Protein AF-A0A564ZS14-F1 (afdb_monomer)

pLDDT: mean 78.29, std 15.33, range [37.0, 96.56]

InterPro domains:
  IPR008780 Plasmodium vivax Vir [PF05795] (15-93)

Solvent-accessible surface area (backbone atoms only — not comparable to full-atom values): 5856 Å² total; per-residue (Å²): 133,85,81,79,79,76,85,72,78,86,74,64,70,87,41,69,66,46,52,50,56,50,61,75,69,54,81,80,69,85,81,54,63,64,60,53,51,52,51,52,51,57,45,37,76,76,35,74,64,48,55,57,49,50,54,52,48,54,53,48,52,52,50,50,60,74,64,60,54,94,92,47,72,61,52,59,51,48,53,50,53,50,52,50,51,52,52,53,56,52,62,74,76,108

Foldseek 3Di:
DDDDPPPDPDDDCVDPVNVVVVVVPDDDDPDPPVVVVVVLVVVCVVAVVSVVLVVVLVVLVVVLVVPDDPPDPCSVVSVVVSVVVSVVSVVVRD

Secondary structure (DSSP, 8-state):
------------TTSHHHHHHHHTTS---S--HHHHHHHHHHHHHH-THHHHHHHHHHHHHHHHHHT--TT-THHHHHHHHHHHHHHHHHHHT-

Radius of gyration: 18.68 Å; Cα contacts (8 Å, |Δi|>4): 20; chains: 1; bounding box: 33×29×67 Å

Mean predicted aligned error: 11.29 Å

Structure (mmCIF, N/CA/C/O backbone):
data_AF-A0A564ZS14-F1
#
_entry.id   AF-A0A564ZS14-F1
#
loop_
_atom_site.group_PDB
_atom_site.id
_atom_site.type_symbol
_atom_site.label_atom_id
_atom_site.label_alt_id
_atom_site.label_comp_id
_atom_site.label_asym_id
_atom_site.label_entity_id
_atom_site.label_seq_id
_atom_site.pdbx_PDB_ins_code
_atom_site.Cartn_x
_atom_site.Cartn_y
_atom_site.Cartn_z
_atom_site.occupancy
_atom_site.B_iso_or_equiv
_atom_site.auth_seq_id
_atom_site.auth_comp_id
_atom_site.auth_asym_id
_atom_site.auth_atom_id
_atom_site.pdbx_PDB_model_num
ATOM 1 N N . MET A 1 1 ? -2.635 5.754 -51.127 1.00 37.00 1 MET A N 1
ATOM 2 C CA . MET A 1 1 ? -2.872 6.857 -50.175 1.00 37.00 1 MET A CA 1
ATOM 3 C C . MET A 1 1 ? -2.735 6.253 -48.789 1.00 37.00 1 MET A C 1
ATOM 5 O O . MET A 1 1 ? -3.637 5.555 -48.350 1.00 37.00 1 MET A O 1
ATOM 9 N N . GLU A 1 2 ? -1.547 6.362 -48.192 1.00 43.72 2 GLU A N 1
ATOM 10 C CA . GLU A 1 2 ? -1.264 5.806 -46.864 1.00 43.72 2 GLU A CA 1
ATOM 11 C C . GLU A 1 2 ? -1.942 6.669 -45.798 1.00 43.72 2 GLU A C 1
ATOM 13 O O . GLU A 1 2 ? -1.738 7.881 -45.744 1.00 43.72 2 GLU A O 1
ATOM 18 N N . ALA A 1 3 ? -2.786 6.050 -44.976 1.00 39.53 3 ALA A N 1
ATOM 19 C CA . ALA A 1 3 ? -3.405 6.706 -43.837 1.00 39.53 3 ALA A CA 1
ATOM 20 C C . ALA A 1 3 ? -2.481 6.558 -42.622 1.00 39.53 3 ALA A C 1
ATOM 22 O O . ALA A 1 3 ? -2.467 5.522 -41.958 1.00 39.53 3 ALA A O 1
ATOM 23 N N . THR A 1 4 ? -1.707 7.597 -42.318 1.00 44.44 4 THR A N 1
ATOM 24 C CA . THR A 1 4 ? -0.971 7.682 -41.054 1.00 44.44 4 THR A CA 1
ATOM 25 C C . THR A 1 4 ? -1.971 7.986 -39.942 1.00 44.44 4 THR A C 1
ATOM 27 O O . THR A 1 4 ? -2.3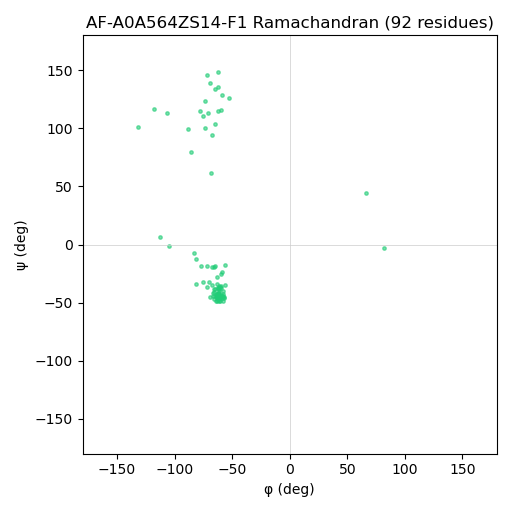93 9.130 -39.772 1.00 44.44 4 THR A O 1
ATOM 30 N N . ILE A 1 5 ? -2.376 6.967 -39.180 1.00 55.28 5 ILE A N 1
ATOM 31 C CA . ILE A 1 5 ? -3.136 7.165 -37.940 1.00 55.28 5 ILE A CA 1
ATOM 32 C C . ILE A 1 5 ? -2.189 7.850 -36.947 1.00 55.28 5 ILE A C 1
ATOM 34 O O . ILE A 1 5 ? -1.401 7.201 -36.261 1.00 55.28 5 ILE A O 1
ATOM 38 N N . LYS A 1 6 ? -2.231 9.186 -36.889 1.00 49.19 6 LYS A N 1
ATOM 39 C CA . LYS A 1 6 ? -1.667 9.944 -35.770 1.00 49.19 6 LYS A CA 1
ATOM 40 C C . LYS A 1 6 ? -2.486 9.575 -34.537 1.00 49.19 6 LYS A C 1
ATOM 42 O O . LYS A 1 6 ? -3.632 9.990 -34.406 1.00 49.19 6 LYS A O 1
ATOM 47 N N . GLY A 1 7 ? -1.910 8.738 -33.679 1.00 53.62 7 GLY A N 1
ATOM 48 C CA . GLY A 1 7 ? -2.511 8.251 -32.439 1.00 53.62 7 GLY A CA 1
ATOM 49 C C . GLY A 1 7 ? -2.670 9.340 -31.378 1.00 53.62 7 GLY A C 1
ATOM 50 O O . GLY A 1 7 ? -2.092 9.238 -30.300 1.00 53.62 7 GLY A O 1
ATOM 51 N N . GLU A 1 8 ? -3.453 10.377 -31.656 1.00 58.44 8 GLU A N 1
ATOM 52 C CA . GLU A 1 8 ? -3.957 11.261 -30.612 1.00 58.44 8 GLU A CA 1
ATOM 53 C C . GLU A 1 8 ? -5.086 10.534 -29.877 1.00 58.44 8 GLU A C 1
ATOM 55 O O . GLU A 1 8 ? -6.157 10.267 -30.423 1.00 58.44 8 GLU A O 1
ATOM 60 N N . ARG A 1 9 ? -4.830 10.152 -28.620 1.00 58.25 9 ARG A N 1
ATOM 61 C CA . ARG A 1 9 ? -5.874 9.618 -27.741 1.00 58.25 9 ARG A CA 1
ATOM 62 C C . ARG A 1 9 ? -6.931 10.700 -27.526 1.00 58.25 9 ARG A C 1
ATOM 64 O O . ARG A 1 9 ? -6.660 11.713 -26.881 1.00 58.25 9 ARG A O 1
ATOM 71 N N . ILE A 1 10 ? -8.146 10.457 -28.014 1.00 64.00 10 ILE A N 1
ATOM 72 C CA . ILE A 1 10 ? -9.310 11.291 -27.703 1.00 64.00 10 ILE A CA 1
ATOM 73 C C . ILE A 1 10 ? -9.511 11.264 -26.184 1.00 64.00 10 ILE A C 1
ATOM 75 O O . ILE A 1 10 ? -9.771 10.213 -25.599 1.00 64.00 10 ILE A O 1
ATOM 79 N N . THR A 1 11 ? -9.359 12.422 -25.541 1.00 58.59 11 THR A N 1
ATOM 80 C CA . THR A 1 11 ? -9.490 12.566 -24.088 1.00 58.59 11 THR A CA 1
ATOM 81 C C . THR A 1 11 ? -10.805 13.270 -23.770 1.00 58.59 11 THR A C 1
ATOM 83 O O . THR A 1 11 ? -11.004 14.436 -24.102 1.00 58.59 11 THR A O 1
ATOM 86 N N . PHE A 1 12 ? -11.736 12.560 -23.133 1.00 63.38 12 PHE A N 1
ATOM 87 C CA . PHE A 1 12 ? -13.058 13.090 -22.789 1.00 63.38 12 PHE A CA 1
ATOM 88 C C . PHE A 1 12 ? -13.034 13.835 -21.447 1.00 63.38 12 PHE A C 1
ATOM 90 O O . PHE A 1 12 ? -13.427 13.288 -20.417 1.00 63.38 12 PHE A O 1
ATOM 97 N N . TYR A 1 13 ? -12.567 15.084 -21.436 1.00 59.47 13 TYR A N 1
ATOM 98 C CA . TYR A 1 13 ? -12.353 15.880 -20.212 1.00 59.47 13 TYR A CA 1
ATOM 99 C C . TYR A 1 13 ? -13.584 16.050 -19.299 1.00 59.47 13 TYR A C 1
ATOM 101 O O . TYR A 1 13 ? -13.435 16.386 -18.125 1.00 59.47 13 TYR A O 1
ATOM 109 N N . PHE A 1 14 ? -14.797 15.813 -19.807 1.00 65.25 14 PHE A N 1
ATOM 110 C CA . PHE A 1 14 ? -16.029 15.864 -19.016 1.00 65.25 14 PHE A CA 1
ATOM 111 C C . PHE A 1 14 ? -16.252 14.626 -18.132 1.00 65.25 14 PHE A C 1
ATOM 113 O O . PHE A 1 14 ? -17.038 14.695 -17.188 1.00 65.25 14 PHE A O 1
ATOM 120 N N . LEU A 1 15 ? -15.577 13.505 -18.410 1.00 61.53 15 LEU A N 1
ATOM 121 C CA . LEU A 1 15 ? -15.694 12.291 -17.606 1.00 61.53 15 LEU A CA 1
ATOM 122 C C . LEU A 1 15 ? -15.051 12.490 -16.228 1.00 61.53 15 LEU A C 1
ATOM 124 O O . LEU A 1 15 ? -13.960 13.051 -16.105 1.00 61.53 15 LEU A O 1
ATOM 128 N N . SER A 1 16 ? -15.713 11.982 -15.186 1.00 58.19 16 SER A N 1
ATOM 129 C CA . SER A 1 16 ? -15.227 12.028 -13.798 1.00 58.19 16 SER A CA 1
ATOM 130 C C . SER A 1 16 ? -13.842 11.395 -13.641 1.00 58.19 16 SER A C 1
ATOM 132 O O . SER A 1 16 ? -13.017 11.910 -12.890 1.00 58.19 16 SER A O 1
ATOM 134 N N . SER A 1 17 ? -13.553 10.345 -14.411 1.00 55.16 17 SER A N 1
ATOM 135 C CA . SER A 1 17 ? -12.243 9.692 -14.461 1.00 55.16 17 SER A CA 1
ATOM 136 C C . SER A 1 17 ? -11.125 10.626 -14.929 1.00 55.16 17 SER A C 1
ATOM 138 O O . SER A 1 17 ? -10.042 10.589 -14.359 1.00 55.16 17 SER A O 1
ATOM 140 N N . ASN A 1 18 ? -11.384 11.513 -15.896 1.00 60.72 18 ASN A N 1
ATOM 141 C CA . ASN A 1 18 ? -10.391 12.485 -16.368 1.00 60.72 18 ASN A CA 1
ATOM 142 C C . ASN A 1 18 ? -10.191 13.642 -15.385 1.00 60.72 18 ASN A C 1
ATOM 144 O O . ASN A 1 18 ? -9.078 14.147 -15.261 1.00 60.72 18 ASN A O 1
ATOM 148 N N . LYS A 1 19 ? -11.235 14.044 -14.646 1.00 67.12 19 LYS A N 1
ATOM 149 C CA . LYS A 1 19 ? -11.080 15.005 -13.540 1.00 67.12 19 LYS A CA 1
ATOM 150 C C . LYS A 1 19 ? -10.196 14.432 -12.433 1.00 67.12 19 LYS A C 1
ATOM 152 O O . LYS A 1 19 ? -9.330 15.135 -11.925 1.00 67.12 19 LYS A O 1
ATOM 157 N N . PHE A 1 20 ? -10.394 13.158 -12.101 1.00 68.00 20 PHE A N 1
ATOM 158 C CA . PHE A 1 20 ? -9.601 12.472 -11.087 1.00 68.00 20 PHE A CA 1
ATOM 159 C C . PHE A 1 20 ? -8.155 12.235 -11.546 1.00 68.00 20 PHE A C 1
ATOM 161 O O . PHE A 1 20 ? -7.227 12.555 -10.816 1.00 68.00 20 PHE A O 1
ATOM 168 N N . ASP A 1 21 ? -7.946 11.767 -12.780 1.00 68.25 21 ASP A N 1
ATOM 169 C CA . ASP A 1 21 ? -6.609 11.590 -13.368 1.00 68.25 21 ASP A CA 1
ATOM 170 C C . ASP A 1 21 ? -5.828 12.910 -13.463 1.00 68.25 21 ASP A C 1
ATOM 172 O O . ASP A 1 21 ? -4.626 12.933 -13.210 1.00 68.25 21 ASP A O 1
ATOM 176 N N . LYS A 1 22 ? -6.509 14.025 -13.763 1.00 71.38 22 LYS A N 1
ATOM 177 C CA . LYS A 1 22 ? -5.901 15.358 -13.714 1.00 71.38 22 LYS A CA 1
ATOM 178 C C . LYS A 1 22 ? -5.478 15.726 -12.291 1.00 71.38 22 LYS A C 1
ATOM 180 O O . LYS A 1 22 ? -4.330 16.108 -12.108 1.00 71.38 22 LYS A O 1
ATOM 185 N N . ALA A 1 23 ? -6.359 15.551 -11.304 1.00 71.12 23 ALA A N 1
ATOM 186 C CA . ALA A 1 23 ? -6.053 15.837 -9.901 1.00 71.12 23 ALA A CA 1
ATOM 187 C C . ALA A 1 23 ? -4.874 14.998 -9.370 1.00 71.12 23 ALA A C 1
ATOM 189 O O . ALA A 1 23 ? -4.045 15.502 -8.623 1.00 71.12 23 ALA A O 1
ATOM 190 N N . LEU A 1 24 ? -4.742 13.739 -9.804 1.00 69.81 24 LEU A N 1
ATOM 191 C CA . LEU A 1 24 ? -3.606 12.875 -9.451 1.00 69.81 24 LEU A CA 1
ATOM 192 C C . LEU A 1 24 ? -2.255 13.356 -10.011 1.00 69.81 24 LEU A C 1
ATOM 194 O O . LEU A 1 24 ? -1.214 12.902 -9.543 1.00 69.81 24 LEU A O 1
ATOM 198 N N . LYS A 1 25 ? -2.264 14.219 -11.033 1.00 77.88 25 LYS A N 1
ATOM 199 C CA . LYS A 1 25 ? -1.069 14.739 -11.719 1.00 77.88 25 LYS A CA 1
ATOM 200 C C . LYS A 1 25 ? -0.740 16.184 -11.343 1.00 77.88 25 LYS A C 1
ATOM 202 O O . LYS A 1 25 ? 0.216 16.731 -11.886 1.00 77.88 25 LYS A O 1
ATOM 207 N N . GLU A 1 26 ? -1.543 16.815 -10.491 1.00 81.19 26 GLU A N 1
ATOM 208 C CA . GLU A 1 26 ? -1.294 18.179 -10.028 1.00 81.19 26 GLU A CA 1
ATOM 209 C C . GLU A 1 26 ? -0.101 18.218 -9.063 1.00 81.19 26 GLU A C 1
ATOM 211 O O . GLU A 1 26 ? 0.134 17.281 -8.297 1.00 81.19 26 GLU A O 1
ATOM 216 N N . ASP A 1 27 ? 0.668 19.309 -9.115 1.00 71.38 27 ASP A N 1
ATOM 217 C CA . ASP A 1 27 ? 1.790 19.518 -8.202 1.00 71.38 27 ASP A CA 1
ATOM 218 C C . ASP A 1 27 ? 1.294 19.607 -6.755 1.00 71.38 27 ASP A C 1
ATOM 220 O O . ASP A 1 27 ? 0.323 20.302 -6.438 1.00 71.38 27 ASP A O 1
ATOM 224 N N . VAL A 1 28 ? 1.998 18.923 -5.854 1.00 66.44 28 VAL A N 1
ATOM 225 C CA . VAL A 1 28 ? 1.670 18.930 -4.429 1.00 66.44 28 VAL A CA 1
ATOM 226 C C . VAL A 1 28 ? 2.008 20.305 -3.846 1.00 66.44 28 VAL A C 1
ATOM 228 O O . VAL A 1 28 ? 3.177 20.677 -3.741 1.00 66.44 28 VAL A O 1
ATOM 231 N N . GLN A 1 29 ? 0.985 21.059 -3.436 1.00 64.69 29 GLN A N 1
ATOM 232 C CA . GLN A 1 29 ? 1.156 22.252 -2.601 1.00 64.69 29 GLN A CA 1
ATOM 233 C C . GLN A 1 29 ? 1.705 21.820 -1.226 1.00 64.69 29 GLN A C 1
ATOM 235 O O . GLN A 1 29 ? 1.263 20.822 -0.654 1.00 64.69 29 GLN A O 1
ATOM 240 N N . ASN A 1 30 ? 2.721 22.527 -0.731 1.00 64.19 30 ASN A N 1
ATOM 241 C CA . ASN A 1 30 ? 3.564 22.084 0.386 1.00 64.19 30 ASN A CA 1
ATOM 242 C C . ASN A 1 30 ? 2.788 21.887 1.719 1.00 64.19 30 ASN A C 1
ATOM 244 O O . ASN A 1 30 ? 1.843 22.616 1.997 1.00 64.19 30 ASN A O 1
ATOM 248 N N . ASP A 1 31 ? 3.251 2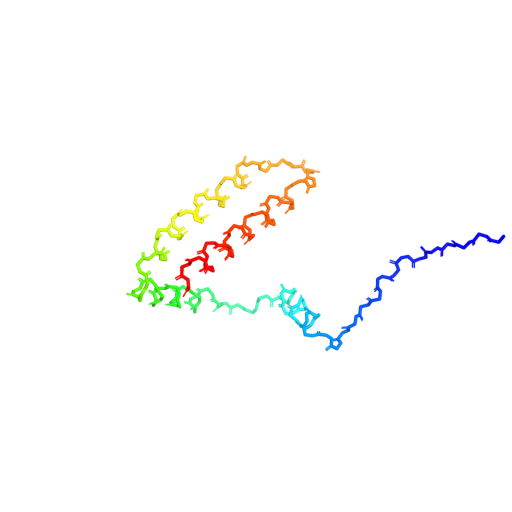0.926 2.537 1.00 57.88 31 ASP A N 1
ATOM 249 C CA . ASP A 1 31 ? 2.729 20.460 3.852 1.00 57.88 31 ASP A CA 1
ATOM 250 C C . ASP A 1 31 ? 1.354 19.750 3.887 1.00 57.88 31 ASP A C 1
ATOM 252 O O . ASP A 1 31 ? 0.540 19.944 4.786 1.00 57.88 31 ASP A O 1
ATOM 256 N N . MET A 1 32 ? 1.092 18.822 2.961 1.00 59.00 32 MET A N 1
ATOM 257 C CA . MET A 1 32 ? 0.014 17.837 3.185 1.00 59.00 32 MET A CA 1
ATOM 258 C C . MET A 1 32 ? 0.440 16.654 4.071 1.00 59.00 32 MET A C 1
ATOM 260 O O . MET A 1 32 ? -0.407 15.881 4.520 1.00 59.00 32 MET A O 1
ATOM 264 N N . TYR A 1 33 ? 1.739 16.481 4.332 1.00 58.88 33 TYR A N 1
ATOM 265 C CA . TYR A 1 33 ? 2.261 15.305 5.036 1.00 58.88 33 TYR A CA 1
ATOM 266 C C . TYR A 1 33 ? 1.707 15.172 6.458 1.00 58.88 33 TYR A C 1
ATOM 268 O O . TYR A 1 33 ? 1.339 14.072 6.874 1.00 58.88 33 TYR A O 1
ATOM 276 N N . SER A 1 34 ? 1.611 16.288 7.184 1.00 65.00 34 SER A N 1
ATOM 277 C CA . SER A 1 34 ? 1.094 16.324 8.554 1.00 65.00 34 SER A CA 1
ATOM 278 C C . SER A 1 34 ? -0.391 15.940 8.619 1.00 65.00 34 SER A C 1
ATOM 280 O O . SER A 1 34 ? -0.785 15.106 9.437 1.00 65.00 34 SER A O 1
ATOM 282 N N . ALA A 1 35 ? -1.208 16.464 7.701 1.00 71.62 35 ALA A N 1
ATOM 283 C CA . ALA A 1 35 ? -2.630 16.144 7.597 1.00 71.62 35 ALA A CA 1
ATOM 284 C C . ALA A 1 35 ? -2.873 14.658 7.273 1.00 71.62 35 ALA A C 1
ATOM 286 O O . ALA A 1 35 ? -3.703 14.013 7.918 1.00 71.62 35 ALA A O 1
ATOM 287 N N . TYR A 1 36 ? -2.113 14.091 6.328 1.00 67.81 36 TYR A N 1
ATOM 288 C CA . TYR A 1 36 ? -2.196 12.663 5.999 1.00 67.81 36 TYR A CA 1
ATOM 289 C C . TYR A 1 36 ? -1.792 11.777 7.175 1.00 67.81 36 TYR A C 1
ATOM 291 O O . TYR A 1 36 ? -2.477 10.797 7.473 1.00 67.81 36 TYR A O 1
ATOM 299 N N . TYR A 1 37 ? -0.701 12.122 7.862 1.00 70.94 37 TYR A N 1
ATOM 300 C CA . TYR A 1 37 ? -0.224 11.346 9.000 1.00 70.94 37 TYR A CA 1
ATOM 301 C C . TYR A 1 37 ? -1.241 11.338 10.148 1.00 70.94 37 TYR A C 1
ATOM 303 O O . TYR A 1 37 ? -1.564 10.273 10.674 1.00 70.94 37 TYR A O 1
ATOM 311 N N . ASN A 1 38 ? -1.815 12.499 10.477 1.00 78.75 38 ASN A N 1
ATOM 312 C CA . ASN A 1 38 ? -2.850 12.613 11.505 1.00 78.75 38 ASN A CA 1
ATOM 313 C C . ASN A 1 38 ? -4.113 11.821 11.135 1.00 78.75 38 ASN A C 1
ATOM 315 O O . ASN A 1 38 ? -4.662 11.112 11.978 1.00 78.75 38 ASN A O 1
ATOM 319 N N . GLY A 1 39 ? -4.536 11.875 9.868 1.00 77.81 39 GLY A N 1
ATOM 320 C CA . GLY A 1 39 ? -5.667 11.086 9.376 1.00 77.81 39 GLY A CA 1
ATOM 321 C C . GLY A 1 39 ? -5.432 9.578 9.502 1.00 77.81 39 GLY A C 1
ATOM 322 O O . GLY A 1 39 ? -6.287 8.856 10.010 1.00 77.81 39 GLY A O 1
ATOM 323 N N . ILE A 1 40 ? -4.248 9.096 9.111 1.00 76.81 40 ILE A N 1
ATOM 324 C CA . ILE A 1 40 ? -3.877 7.681 9.262 1.00 76.81 40 ILE A CA 1
ATOM 325 C C . ILE A 1 40 ? -3.795 7.287 10.740 1.00 76.81 40 ILE A C 1
ATOM 327 O O . ILE A 1 40 ? -4.208 6.183 11.093 1.00 76.81 40 ILE A O 1
ATOM 331 N N . SER A 1 41 ? -3.294 8.169 11.609 1.00 78.62 41 SER A N 1
ATOM 332 C CA . SER A 1 41 ? -3.247 7.920 13.052 1.00 78.62 41 SER A CA 1
ATOM 333 C C . SER A 1 41 ? -4.648 7.715 13.630 1.00 78.62 41 SER A C 1
ATOM 335 O O . SER A 1 41 ? -4.883 6.708 14.289 1.00 78.62 41 SER A O 1
ATOM 337 N N . GLY A 1 42 ? -5.601 8.597 13.308 1.00 81.44 42 GLY A N 1
ATOM 338 C CA . GLY A 1 42 ? -6.991 8.438 13.749 1.00 81.44 42 GLY A CA 1
ATOM 339 C C . GLY A 1 42 ? -7.646 7.166 13.200 1.00 81.44 42 GLY A C 1
ATOM 340 O O . GLY A 1 42 ? -8.371 6.470 13.905 1.00 81.44 42 GLY A O 1
ATOM 341 N N . LEU A 1 43 ? -7.336 6.792 11.956 1.00 82.06 43 LEU A N 1
ATOM 342 C CA . LEU A 1 43 ? -7.822 5.543 11.370 1.00 82.06 43 LEU A CA 1
ATOM 343 C C . LEU A 1 43 ? -7.255 4.299 12.074 1.00 82.06 43 LEU A C 1
ATOM 345 O O . LEU A 1 43 ? -7.989 3.334 12.272 1.00 82.06 43 LEU A O 1
ATOM 349 N N . ARG A 1 44 ? -5.982 4.314 12.487 1.00 82.38 44 ARG A N 1
ATOM 350 C CA . ARG A 1 44 ? -5.368 3.212 13.254 1.00 82.38 44 ARG A CA 1
ATOM 351 C C . ARG A 1 44 ? -6.051 2.982 14.599 1.00 82.38 44 ARG A C 1
ATOM 353 O O . ARG A 1 44 ? -6.157 1.834 15.018 1.00 82.38 44 ARG A O 1
ATOM 360 N N . GLU A 1 45 ? -6.502 4.047 15.257 1.00 80.50 45 GLU A N 1
ATOM 361 C CA . GLU A 1 45 ? -7.243 3.952 16.521 1.00 80.50 45 GLU A CA 1
ATOM 362 C C . GLU A 1 45 ? -8.623 3.311 16.329 1.00 80.50 45 GLU A C 1
ATOM 364 O O . GLU A 1 45 ? -9.076 2.550 17.181 1.00 80.50 45 GLU A O 1
ATOM 369 N N . LEU A 1 46 ? -9.272 3.573 15.191 1.00 82.56 46 LEU A N 1
ATOM 370 C CA . LEU A 1 46 ? -10.596 3.037 14.866 1.00 82.56 46 LEU A CA 1
ATOM 371 C C . LEU A 1 46 ? -10.548 1.606 14.312 1.00 82.56 46 LEU A C 1
ATOM 373 O O . LEU A 1 46 ? -11.456 0.813 14.557 1.00 82.56 46 LEU A O 1
ATOM 377 N N . PHE A 1 47 ? -9.499 1.267 13.562 1.00 84.25 47 PHE A N 1
ATOM 378 C CA . PHE A 1 47 ? -9.407 0.018 12.813 1.00 84.25 47 PHE A CA 1
ATOM 379 C C . PHE A 1 47 ? -8.064 -0.677 13.054 1.00 84.25 47 PHE A C 1
ATOM 381 O O . PHE A 1 47 ? -7.051 -0.372 12.422 1.00 84.25 47 PHE A O 1
ATOM 388 N N . GLY A 1 48 ? -8.066 -1.698 13.918 1.00 83.75 48 GLY A N 1
ATOM 389 C CA . GLY A 1 48 ? -6.849 -2.436 14.287 1.00 83.75 48 GLY A CA 1
ATOM 390 C C . GLY A 1 48 ? -6.115 -3.105 13.113 1.00 83.75 48 GLY A C 1
ATOM 391 O O . GLY A 1 48 ? -4.905 -3.314 13.181 1.00 83.75 48 GLY A O 1
ATOM 392 N N . TRP A 1 49 ? -6.806 -3.391 12.003 1.00 89.81 49 TRP A N 1
ATOM 393 C CA . TRP A 1 49 ? -6.198 -3.973 10.799 1.00 89.81 49 TRP A CA 1
ATOM 394 C C . TRP A 1 49 ? -5.298 -2.989 10.030 1.00 89.81 49 TRP A C 1
ATOM 396 O O . TRP A 1 49 ? -4.442 -3.419 9.254 1.00 89.81 49 TRP A O 1
ATOM 406 N N . ILE A 1 50 ? -5.433 -1.677 10.260 1.00 89.06 50 ILE A N 1
ATOM 407 C CA . ILE A 1 50 ? -4.664 -0.648 9.545 1.00 89.06 50 ILE A CA 1
ATOM 408 C C . ILE A 1 50 ? -3.189 -0.657 9.946 1.00 89.06 50 ILE A C 1
ATOM 410 O O . ILE A 1 50 ? -2.327 -0.384 9.104 1.00 89.06 50 ILE A O 1
ATOM 414 N N . ASP A 1 51 ? -2.861 -0.996 11.195 1.00 86.88 51 ASP A N 1
ATOM 415 C CA . 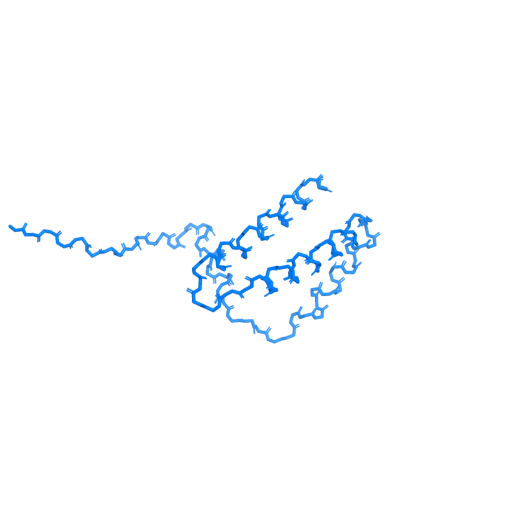ASP A 1 51 ? -1.462 -1.108 11.620 1.00 86.88 51 ASP A CA 1
ATOM 416 C C . ASP A 1 51 ? -0.756 -2.283 10.922 1.00 86.88 51 ASP A C 1
ATOM 418 O O . ASP A 1 51 ? 0.340 -2.123 10.376 1.00 86.88 51 ASP A O 1
ATOM 422 N N . ASP A 1 52 ? -1.418 -3.440 10.849 1.00 90.56 52 ASP A N 1
ATOM 423 C CA . ASP A 1 52 ? -0.920 -4.603 10.109 1.00 90.56 52 ASP A CA 1
ATOM 424 C C . ASP A 1 52 ? -0.800 -4.310 8.603 1.00 90.56 52 ASP A C 1
ATOM 426 O O . ASP A 1 52 ? 0.241 -4.584 7.995 1.00 90.56 52 ASP A O 1
ATOM 430 N N . LEU A 1 53 ? -1.805 -3.657 8.003 1.00 92.69 53 LEU A N 1
ATOM 431 C CA . LEU A 1 53 ? -1.731 -3.216 6.610 1.00 92.69 53 LEU A CA 1
ATOM 432 C C . LEU A 1 53 ? -0.556 -2.258 6.381 1.00 92.69 53 LEU A C 1
ATOM 434 O O . LEU A 1 53 ? 0.188 -2.421 5.415 1.00 92.69 53 LEU A O 1
ATOM 438 N N . SER A 1 54 ? -0.347 -1.291 7.275 1.00 88.81 54 SER A N 1
ATOM 439 C CA . SER A 1 54 ? 0.755 -0.329 7.176 1.00 88.81 54 SER A CA 1
ATOM 440 C C . SER A 1 54 ? 2.120 -1.022 7.213 1.00 88.81 54 SER A C 1
ATOM 442 O O . SER A 1 54 ? 3.004 -0.705 6.413 1.00 88.81 54 SER A O 1
ATOM 444 N N . LYS A 1 55 ? 2.296 -2.004 8.108 1.00 90.94 55 LYS A N 1
ATOM 445 C CA . LYS A 1 55 ? 3.519 -2.818 8.195 1.00 90.94 55 LYS A CA 1
ATOM 446 C C . LYS A 1 55 ? 3.749 -3.611 6.906 1.00 90.94 55 LYS A C 1
ATOM 448 O O . LYS A 1 55 ? 4.855 -3.595 6.359 1.00 90.94 55 LYS A O 1
ATOM 453 N N . LYS A 1 56 ? 2.704 -4.257 6.377 1.00 94.88 56 LYS A N 1
ATOM 454 C CA . LYS A 1 56 ? 2.760 -4.985 5.099 1.00 94.88 56 LYS A CA 1
ATOM 455 C C . LYS A 1 56 ? 3.086 -4.059 3.925 1.00 94.88 56 LYS A C 1
ATOM 457 O O . LYS A 1 56 ? 3.920 -4.417 3.095 1.00 94.88 56 LYS A O 1
ATOM 462 N N . LEU A 1 57 ? 2.488 -2.868 3.875 1.00 94.25 57 LEU A N 1
ATOM 463 C CA . LEU A 1 57 ? 2.735 -1.869 2.835 1.00 94.25 57 LEU A CA 1
ATOM 464 C C . LEU A 1 57 ? 4.192 -1.399 2.859 1.00 94.25 57 LEU A C 1
ATOM 466 O O . LEU A 1 57 ? 4.847 -1.428 1.822 1.00 94.25 57 LEU A O 1
ATOM 470 N N . SER A 1 58 ? 4.730 -1.061 4.034 1.00 91.88 58 SER A N 1
ATOM 471 C CA . SER A 1 58 ? 6.139 -0.667 4.192 1.00 91.88 58 SER A CA 1
ATOM 472 C C . SER A 1 58 ? 7.109 -1.751 3.696 1.00 91.88 58 SER A C 1
ATOM 474 O O . SER A 1 58 ? 8.026 -1.483 2.907 1.00 91.88 58 SER A O 1
ATOM 476 N N . ARG A 1 59 ? 6.854 -3.015 4.064 1.00 96.56 59 ARG A N 1
ATOM 477 C CA . ARG A 1 59 ? 7.610 -4.167 3.552 1.00 96.56 59 ARG A CA 1
ATOM 478 C C . ARG A 1 59 ? 7.507 -4.281 2.027 1.00 96.56 59 ARG A C 1
ATOM 480 O O . ARG A 1 59 ? 8.516 -4.513 1.368 1.00 96.56 59 ARG A O 1
ATOM 487 N N . ASN A 1 60 ? 6.313 -4.128 1.458 1.00 95.50 60 ASN A N 1
ATOM 488 C CA . ASN A 1 60 ? 6.089 -4.295 0.021 1.00 95.50 60 ASN A CA 1
ATOM 489 C C . ASN A 1 60 ? 6.684 -3.144 -0.810 1.00 95.50 60 ASN A C 1
ATOM 491 O O . ASN A 1 60 ? 7.264 -3.407 -1.861 1.00 95.50 60 ASN A O 1
ATOM 495 N N . ILE A 1 61 ? 6.641 -1.899 -0.324 1.00 93.69 61 ILE A N 1
ATOM 496 C CA . ILE A 1 61 ? 7.376 -0.768 -0.919 1.00 93.69 61 ILE A CA 1
ATOM 497 C C . ILE A 1 61 ? 8.872 -1.088 -0.963 1.00 93.69 61 ILE A C 1
ATOM 499 O O . ILE A 1 61 ? 9.511 -0.945 -2.004 1.00 93.69 61 ILE A O 1
ATOM 503 N N . SER A 1 62 ? 9.419 -1.599 0.145 1.00 94.06 62 SER A N 1
ATOM 504 C CA . SER A 1 62 ? 10.819 -2.029 0.202 1.00 94.06 62 SER A CA 1
ATOM 505 C C . SER A 1 62 ? 11.129 -3.137 -0.813 1.00 94.06 62 SER A C 1
ATOM 507 O O . SER A 1 62 ? 12.208 -3.133 -1.400 1.00 94.06 62 SER A O 1
ATOM 509 N N . LEU A 1 63 ? 10.201 -4.074 -1.050 1.00 94.56 63 LEU A N 1
ATOM 510 C CA . LEU A 1 63 ? 10.352 -5.115 -2.074 1.00 94.56 63 LEU A CA 1
ATOM 511 C C . LEU A 1 63 ? 10.374 -4.522 -3.486 1.00 94.56 63 LEU A C 1
ATOM 513 O O . LEU A 1 63 ? 11.273 -4.851 -4.255 1.00 94.56 63 LEU A O 1
ATOM 517 N N . VAL A 1 64 ? 9.440 -3.622 -3.811 1.00 92.69 64 VAL A N 1
ATOM 518 C CA . VAL A 1 64 ? 9.411 -2.938 -5.114 1.00 92.69 64 VAL A CA 1
ATOM 519 C C . VAL A 1 64 ? 10.723 -2.194 -5.343 1.00 92.69 64 VAL A C 1
ATOM 521 O O . VAL A 1 64 ? 11.360 -2.404 -6.374 1.00 92.69 64 VAL A O 1
ATOM 524 N N . HIS A 1 65 ? 11.176 -1.421 -4.354 1.00 91.44 65 HIS A N 1
ATOM 525 C CA . HIS A 1 65 ? 12.418 -0.657 -4.436 1.00 91.44 65 HIS A CA 1
ATOM 526 C C . HIS A 1 65 ? 13.653 -1.550 -4.618 1.00 91.44 65 HIS A C 1
ATOM 528 O O . HIS A 1 65 ? 14.440 -1.326 -5.531 1.00 91.44 65 HIS A O 1
ATOM 534 N N . LYS A 1 66 ? 13.802 -2.608 -3.810 1.00 93.38 66 LYS A N 1
ATOM 535 C CA . LYS A 1 66 ? 14.922 -3.562 -3.933 1.00 93.38 66 LYS A CA 1
ATOM 536 C C . LYS A 1 66 ? 14.922 -4.317 -5.257 1.00 93.38 66 LYS A C 1
ATOM 538 O O . LYS A 1 66 ? 15.969 -4.762 -5.708 1.00 93.38 66 LYS A O 1
ATOM 543 N N . SER A 1 67 ? 13.748 -4.493 -5.850 1.00 91.31 67 SER A N 1
ATOM 544 C CA . SER A 1 67 ? 13.599 -5.183 -7.123 1.00 91.31 67 SER A CA 1
ATOM 545 C C . SER A 1 67 ? 13.874 -4.277 -8.332 1.00 91.31 67 SER A C 1
ATOM 547 O O . SER A 1 67 ? 13.897 -4.779 -9.452 1.00 91.31 67 SER A O 1
ATOM 549 N N . TYR A 1 68 ? 14.056 -2.968 -8.133 1.00 93.25 68 TYR A N 1
ATOM 550 C CA . TYR A 1 68 ? 14.209 -2.000 -9.215 1.00 93.25 68 TYR A CA 1
ATOM 551 C C . TYR A 1 68 ? 15.406 -2.322 -10.117 1.00 93.25 68 TYR A C 1
ATOM 553 O O . TYR A 1 68 ? 16.533 -2.475 -9.646 1.00 93.25 68 TYR A O 1
ATOM 561 N N . ILE A 1 69 ? 15.160 -2.372 -11.427 1.00 94.50 69 ILE A N 1
ATOM 562 C CA . ILE A 1 69 ? 16.199 -2.571 -12.445 1.00 94.50 69 ILE A CA 1
ATOM 563 C C . ILE A 1 69 ? 16.226 -1.337 -13.354 1.00 94.50 69 ILE A C 1
ATOM 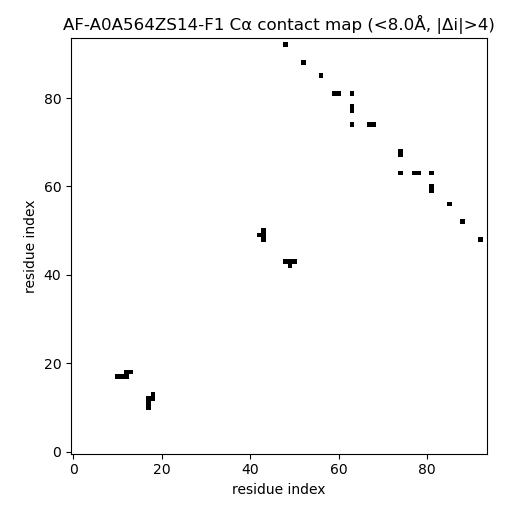565 O O . ILE A 1 69 ? 15.228 -1.079 -14.026 1.00 94.50 69 ILE A O 1
ATOM 569 N N . PRO A 1 70 ? 17.321 -0.558 -13.419 1.00 94.50 70 PRO A N 1
ATOM 570 C CA . PRO A 1 70 ? 17.386 0.623 -14.277 1.00 94.50 70 PRO 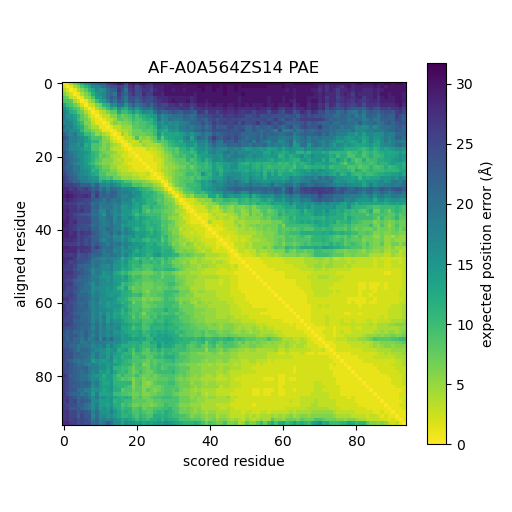A CA 1
ATOM 571 C C . PRO A 1 70 ? 17.012 0.310 -15.735 1.00 94.50 70 PRO A C 1
ATOM 573 O O . PRO A 1 70 ? 17.578 -0.593 -16.343 1.00 94.50 70 PRO A O 1
ATOM 576 N N . GLY A 1 71 ? 16.050 1.054 -16.290 1.00 90.56 71 GLY A N 1
ATOM 577 C CA . GLY A 1 71 ? 15.579 0.883 -17.672 1.00 90.56 71 GLY A CA 1
ATOM 578 C C . GLY A 1 71 ? 14.546 -0.232 -17.899 1.00 90.56 71 GLY A C 1
ATOM 579 O O . GLY A 1 71 ? 14.045 -0.353 -19.012 1.00 90.56 71 GLY A O 1
ATOM 580 N N . ASP A 1 72 ? 14.181 -1.017 -16.879 1.00 91.44 72 ASP A N 1
ATOM 581 C CA . ASP A 1 72 ? 13.135 -2.043 -16.996 1.00 91.44 72 ASP A CA 1
ATOM 582 C C . ASP A 1 72 ? 11.730 -1.412 -16.941 1.00 91.44 72 ASP A C 1
ATOM 584 O O . ASP A 1 72 ? 11.298 -0.875 -15.915 1.00 91.44 72 ASP A O 1
ATOM 588 N N . GLU A 1 73 ? 10.980 -1.506 -18.040 1.00 89.12 73 GLU A N 1
ATOM 589 C CA . GLU A 1 73 ? 9.577 -1.074 -18.120 1.00 89.12 73 GLU A CA 1
ATOM 590 C C . GLU A 1 73 ? 8.676 -1.817 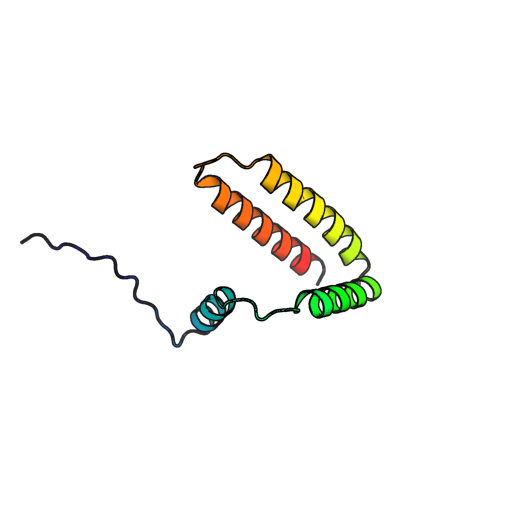-17.116 1.00 89.12 73 GLU A C 1
ATOM 592 O O . GLU A 1 73 ? 7.680 -1.270 -16.630 1.00 89.12 73 GLU A O 1
ATOM 597 N N . SER A 1 74 ? 9.065 -3.028 -16.702 1.00 89.31 74 SER A N 1
ATOM 598 C CA . SER A 1 74 ? 8.354 -3.804 -15.684 1.00 89.31 74 SER A CA 1
ATOM 599 C C . SER A 1 74 ? 8.372 -3.132 -14.310 1.00 89.31 74 SER A C 1
ATOM 601 O O . SER A 1 74 ? 7.517 -3.444 -13.484 1.00 89.31 74 SER A O 1
ATOM 603 N N . ASN A 1 75 ? 9.277 -2.181 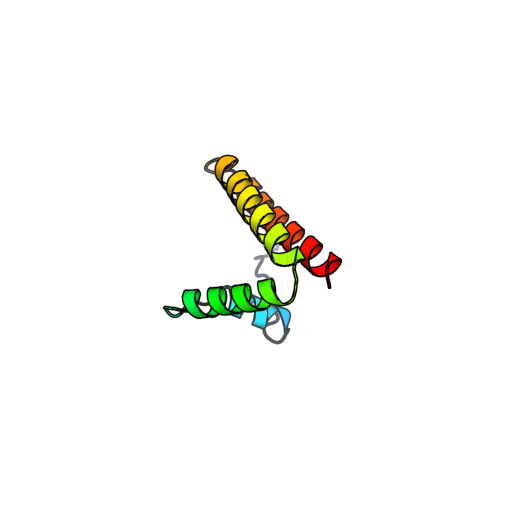-14.044 1.00 86.69 75 ASN A N 1
ATOM 604 C CA . ASN A 1 75 ? 9.247 -1.400 -12.803 1.00 86.69 75 ASN A CA 1
ATOM 605 C C . ASN A 1 75 ? 7.917 -0.656 -12.635 1.00 86.69 75 ASN A C 1
ATOM 607 O O . ASN A 1 75 ? 7.355 -0.646 -11.540 1.00 86.69 75 ASN A O 1
ATOM 611 N N . LYS A 1 76 ? 7.369 -0.095 -13.726 1.00 88.19 76 LYS A N 1
ATOM 612 C CA . LYS A 1 76 ? 6.057 0.571 -13.707 1.00 88.19 76 LYS A CA 1
ATOM 613 C C . LYS A 1 76 ? 4.974 -0.421 -13.303 1.00 88.19 76 LYS A C 1
ATOM 615 O O . LYS A 1 76 ? 4.173 -0.133 -12.417 1.00 88.19 76 LYS A O 1
ATOM 620 N N . LYS A 1 77 ? 4.997 -1.620 -13.897 1.00 90.62 77 LYS A N 1
ATOM 621 C CA . LYS A 1 77 ? 4.064 -2.700 -13.558 1.00 90.62 77 LYS A CA 1
ATOM 622 C C . LYS A 1 77 ? 4.147 -3.076 -12.075 1.00 90.62 77 LYS A C 1
ATOM 624 O O . LYS A 1 77 ? 3.109 -3.214 -11.448 1.00 90.62 77 LYS A O 1
ATOM 629 N N . ARG A 1 78 ? 5.343 -3.177 -11.487 1.00 89.44 78 ARG A N 1
ATOM 630 C CA . ARG A 1 78 ? 5.507 -3.511 -10.056 1.00 89.44 78 ARG A CA 1
ATOM 631 C C . ARG A 1 78 ? 4.887 -2.455 -9.136 1.00 89.44 78 ARG A C 1
ATOM 633 O O . ARG A 1 78 ? 4.276 -2.812 -8.133 1.00 89.44 78 ARG A O 1
ATOM 640 N N . CYS A 1 79 ? 4.982 -1.172 -9.492 1.00 88.94 79 CYS A N 1
ATOM 641 C CA . CYS A 1 79 ? 4.276 -0.103 -8.780 1.00 88.94 79 CYS A CA 1
ATOM 642 C C . CYS A 1 79 ? 2.749 -0.219 -8.933 1.00 88.94 79 CYS A C 1
ATOM 644 O O . CYS A 1 79 ? 2.025 -0.051 -7.952 1.00 88.94 79 CYS A O 1
ATOM 646 N N . TYR A 1 80 ? 2.254 -0.554 -10.131 1.00 90.44 80 TYR A N 1
ATOM 647 C CA . TYR A 1 80 ? 0.827 -0.821 -10.349 1.00 90.44 80 TYR A CA 1
ATOM 648 C C . TYR A 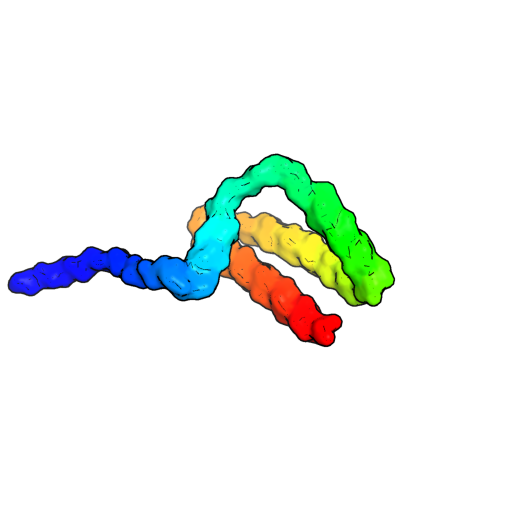1 80 ? 0.330 -2.027 -9.544 1.00 90.44 80 TYR A C 1
ATOM 650 O O . TYR A 1 80 ? -0.711 -1.929 -8.899 1.00 90.44 80 TYR A O 1
ATOM 658 N N . ASP A 1 81 ? 1.079 -3.130 -9.530 1.00 92.44 81 ASP A N 1
ATOM 659 C CA . ASP A 1 81 ? 0.749 -4.337 -8.768 1.00 92.44 81 ASP A CA 1
ATOM 660 C C . ASP A 1 81 ? 0.694 -4.032 -7.258 1.00 92.44 81 ASP A C 1
ATOM 662 O O . ASP A 1 81 ? -0.210 -4.497 -6.563 1.00 92.44 81 ASP A O 1
ATOM 666 N N . LEU A 1 82 ? 1.614 -3.201 -6.748 1.00 93.94 82 LEU A N 1
ATOM 667 C CA . LEU A 1 82 ? 1.594 -2.734 -5.358 1.00 93.94 82 LEU A CA 1
ATOM 668 C C . LEU A 1 82 ? 0.342 -1.906 -5.048 1.00 93.94 82 LEU A C 1
ATOM 670 O O . LEU A 1 82 ? -0.294 -2.128 -4.016 1.00 93.94 82 LEU A O 1
ATOM 674 N N . ASN A 1 83 ? -0.017 -0.968 -5.928 1.00 91.88 83 ASN A N 1
ATOM 675 C CA . ASN A 1 83 ? -1.213 -0.151 -5.744 1.00 91.88 83 ASN A CA 1
ATOM 676 C C . ASN A 1 83 ? -2.486 -1.013 -5.770 1.00 91.88 83 ASN A C 1
ATOM 678 O O . ASN A 1 83 ? -3.360 -0.873 -4.917 1.00 91.88 83 ASN A O 1
ATOM 682 N N . PHE A 1 84 ? -2.561 -1.963 -6.704 1.00 92.25 84 PHE A N 1
ATOM 683 C CA . PHE A 1 84 ? -3.672 -2.907 -6.795 1.00 92.25 84 PHE A CA 1
ATOM 684 C C . PHE A 1 84 ? -3.794 -3.773 -5.536 1.00 92.25 84 PHE A C 1
ATOM 686 O O . PHE A 1 84 ? -4.885 -3.915 -4.988 1.00 92.25 84 PHE A O 1
ATOM 693 N N . TRP A 1 85 ? -2.673 -4.300 -5.030 1.00 96.00 85 TRP A N 1
ATOM 694 C CA . TRP A 1 85 ? -2.643 -5.033 -3.765 1.00 96.00 85 TRP A CA 1
ATOM 695 C C . TRP A 1 85 ? -3.157 -4.181 -2.598 1.00 96.00 85 TRP A C 1
ATOM 697 O O . TRP A 1 85 ? -3.958 -4.667 -1.805 1.00 96.00 85 TRP A O 1
ATOM 707 N N . LEU A 1 86 ? -2.743 -2.913 -2.496 1.00 93.62 86 LEU A N 1
ATOM 708 C CA . LEU A 1 86 ? -3.201 -2.026 -1.424 1.00 93.62 86 LEU A CA 1
ATOM 709 C C . LEU A 1 86 ? -4.721 -1.813 -1.481 1.00 93.62 86 LEU A C 1
ATOM 711 O O . LEU A 1 86 ? -5.390 -1.932 -0.455 1.00 93.62 86 LEU A O 1
ATOM 715 N N . HIS A 1 87 ? -5.267 -1.564 -2.675 1.00 90.44 87 HIS A N 1
ATOM 716 C CA . HIS A 1 87 ? -6.711 -1.449 -2.881 1.00 90.44 87 HIS A CA 1
ATOM 717 C C . HIS A 1 87 ? -7.464 -2.720 -2.471 1.00 90.44 87 HIS A C 1
ATOM 719 O O . HIS A 1 87 ? -8.460 -2.629 -1.757 1.00 90.44 87 HIS A O 1
ATOM 725 N N . ASP A 1 88 ? -6.973 -3.894 -2.875 1.00 92.75 88 ASP A N 1
ATOM 726 C CA . ASP A 1 88 ? -7.553 -5.187 -2.502 1.00 92.75 88 ASP A CA 1
ATOM 727 C C . ASP A 1 88 ? -7.559 -5.398 -0.979 1.00 92.75 88 ASP A C 1
ATOM 729 O O . ASP A 1 88 ? -8.567 -5.822 -0.416 1.00 92.75 88 ASP A O 1
ATOM 733 N N . GLN A 1 89 ? -6.468 -5.055 -0.286 1.00 92.50 89 GLN A N 1
ATOM 734 C CA . GLN A 1 89 ? -6.407 -5.178 1.171 1.00 92.50 89 GLN A CA 1
ATOM 735 C C . GLN A 1 89 ? -7.363 -4.222 1.884 1.00 92.50 89 GLN A C 1
ATOM 737 O O . GLN A 1 89 ? -8.010 -4.635 2.842 1.00 92.50 89 GLN A O 1
ATOM 742 N N . VAL A 1 90 ? -7.470 -2.969 1.434 1.00 88.62 90 VAL A N 1
ATOM 743 C CA . VAL A 1 90 ? -8.419 -2.012 2.021 1.00 88.62 90 VAL A CA 1
ATOM 744 C C . VAL A 1 90 ? -9.851 -2.494 1.804 1.00 88.62 90 VAL A C 1
ATOM 746 O O . VAL A 1 90 ? -10.601 -2.588 2.765 1.00 88.62 90 VAL A O 1
ATOM 749 N N . TYR A 1 91 ? -10.213 -2.880 0.578 1.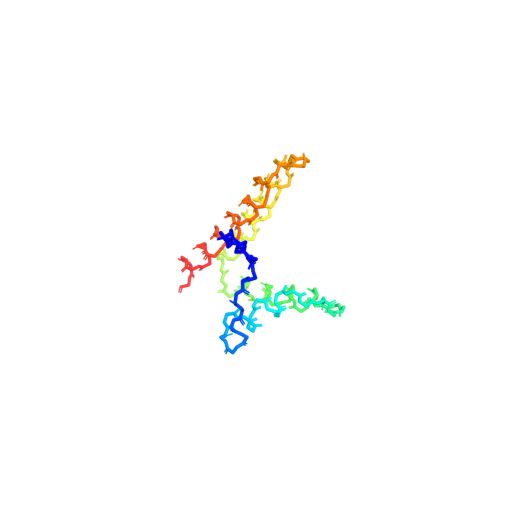00 88.62 91 TYR A N 1
ATOM 750 C CA . TYR A 1 91 ? -11.574 -3.319 0.258 1.00 88.62 91 TYR A CA 1
ATOM 751 C C . TYR A 1 91 ? -11.995 -4.585 1.017 1.00 88.62 91 TYR A C 1
ATOM 753 O O . TYR A 1 91 ? -13.147 -4.711 1.401 1.00 88.62 91 TYR A O 1
ATOM 761 N N . LYS A 1 92 ? -11.063 -5.510 1.280 1.00 89.25 92 LYS A N 1
ATOM 762 C CA . LYS A 1 92 ? -11.328 -6.725 2.072 1.00 89.25 92 LYS A CA 1
ATOM 763 C C . LYS A 1 92 ? -11.617 -6.469 3.551 1.00 89.25 92 LYS A C 1
ATOM 765 O O . LYS A 1 92 ? -12.122 -7.372 4.212 1.00 89.25 92 LYS A O 1
ATOM 770 N N . ASN A 1 93 ? -11.227 -5.310 4.077 1.00 82.38 93 ASN A N 1
ATOM 771 C CA . ASN A 1 93 ? -11.380 -4.961 5.490 1.00 82.38 93 ASN A CA 1
ATOM 772 C C . ASN A 1 93 ? -12.393 -3.818 5.723 1.00 82.38 93 ASN A C 1
ATOM 774 O O . ASN A 1 93 ? -12.506 -3.340 6.855 1.00 82.38 93 ASN A O 1
ATOM 778 N N . LEU A 1 94 ? -13.095 -3.384 4.667 1.00 77.44 94 LEU A N 1
ATOM 779 C CA . LEU A 1 94 ? -14.266 -2.500 4.712 1.00 77.44 94 LEU A CA 1
ATOM 780 C C . LEU A 1 94 ? -15.551 -3.333 4.772 1.00 77.44 94 LEU A C 1
ATOM 782 O O . LEU A 1 94 ? -16.480 -2.889 5.480 1.00 77.44 94 LEU A O 1
#

Organism: Plasmodium vivax (NCBI:txid5855)

Sequence (94 aa):
MEATIKGERITFYFLSSNKFDKALKEDVQNDMYSAYYNGISGLRELFGWIDDLSKKLSRNISLVHKSYIPGDESNKKRCYDLNFWLHDQVYKNL